Protein AF-A0A6N2K3C2-F1 (afdb_monomer_lite)

Foldseek 3Di:
DVVVCVVVVHDDDLLVVLVVVLVVCVPDPDPDDDDPCPDQAVNNVVNNCVPVVDQDPDDDDADDPLVVVVVVCVVVVNDDPPDDSVRSVVRVVVVNCVSCVPPPPDDND

Organism: Salix viminalis (NCBI:txid40686)

InterPro domains:
  IPR000850 Adenylate kinase/UMP-CMP kinase [PTHR23359] (7-85)
  IPR027417 P-loop containing nucleoside triphosphate hydrolase [G3DSA:3.40.50.300] (1-100)
  IPR027417 P-loop containing nucleoside triphosphate hydrolase [SSF52540] (2-97)
  IPR033690 Adenylate kinase, conserved site [PS00113] (33-44)

Structure (mmCIF, N/CA/C/O backbone):
data_AF-A0A6N2K3C2-F1
#
_entry.id   AF-A0A6N2K3C2-F1
#
loop_
_atom_site.group_PDB
_atom_site.id
_atom_site.type_symbol
_atom_site.label_atom_id
_atom_site.label_alt_id
_atom_site.label_comp_id
_atom_site.label_asym_id
_atom_site.label_entity_id
_atom_site.label_seq_id
_atom_site.pdbx_PDB_ins_code
_atom_site.Cartn_x
_atom_site.Cartn_y
_atom_site.Cartn_z
_atom_site.occupancy
_atom_site.B_iso_or_equiv
_atom_site.auth_seq_id
_atom_site.auth_comp_id
_atom_site.auth_asym_id
_atom_site.auth_atom_id
_atom_site.pdbx_PDB_model_num
ATOM 1 N N . MET A 1 1 ? 9.906 16.638 5.875 1.00 58.09 1 MET A N 1
ATOM 2 C CA . MET A 1 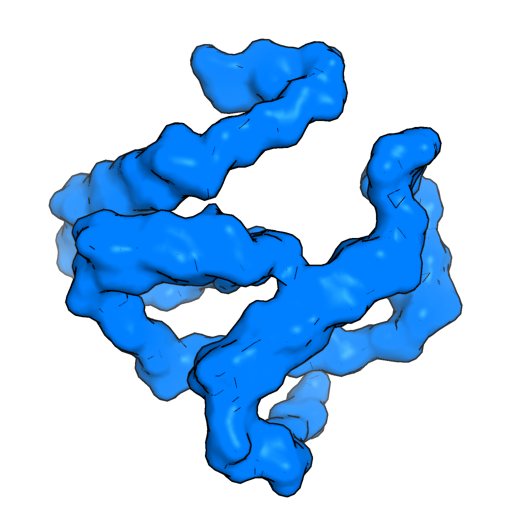1 ? 10.458 15.280 6.068 1.00 58.09 1 MET A CA 1
ATOM 3 C C . MET A 1 1 ? 10.338 14.423 4.800 1.00 58.09 1 MET A C 1
ATOM 5 O O . MET A 1 1 ? 11.360 14.201 4.176 1.00 58.09 1 MET A O 1
ATOM 9 N N . ILE A 1 2 ? 9.139 14.045 4.323 1.00 59.72 2 ILE A N 1
ATOM 10 C CA . ILE A 1 2 ? 8.960 13.205 3.103 1.00 59.72 2 ILE A CA 1
ATOM 11 C C . ILE A 1 2 ? 9.527 13.848 1.829 1.00 59.72 2 ILE A C 1
ATOM 13 O O . ILE A 1 2 ? 10.103 13.164 0.988 1.00 59.72 2 ILE A O 1
ATOM 17 N N . ARG A 1 3 ? 9.380 15.176 1.685 1.00 61.28 3 ARG A N 1
ATOM 18 C CA . ARG A 1 3 ? 9.949 15.911 0.542 1.00 61.28 3 ARG A CA 1
ATOM 19 C C . ARG A 1 3 ? 11.457 15.680 0.420 1.00 61.28 3 ARG A C 1
ATOM 21 O O . ARG A 1 3 ? 11.921 15.513 -0.694 1.00 61.28 3 ARG A O 1
ATOM 28 N N . ASN A 1 4 ? 12.183 15.574 1.533 1.00 61.25 4 ASN A N 1
ATOM 29 C CA . ASN A 1 4 ? 13.634 15.378 1.513 1.00 61.25 4 ASN A CA 1
ATOM 30 C C . ASN A 1 4 ? 13.990 13.966 1.038 1.00 61.25 4 ASN A C 1
ATOM 32 O O . ASN A 1 4 ? 14.833 13.832 0.167 1.00 61.25 4 ASN A O 1
ATOM 36 N N . PHE A 1 5 ? 13.272 12.929 1.488 1.00 60.34 5 PHE A N 1
ATOM 37 C CA . PHE A 1 5 ? 13.452 11.568 0.963 1.00 60.34 5 PHE A CA 1
ATOM 38 C C . PHE A 1 5 ? 13.180 11.489 -0.548 1.00 60.34 5 PHE A C 1
ATOM 40 O O . PHE A 1 5 ? 13.980 10.922 -1.286 1.00 60.34 5 PHE A O 1
ATOM 47 N N . LYS A 1 6 ? 12.098 12.128 -1.023 1.00 60.03 6 LYS A N 1
ATOM 48 C CA . LYS A 1 6 ? 11.779 12.207 -2.461 1.00 60.03 6 LYS A CA 1
ATOM 49 C C . LYS A 1 6 ? 12.842 12.957 -3.268 1.00 60.03 6 LYS A C 1
ATOM 51 O O . LYS A 1 6 ? 13.152 12.532 -4.373 1.00 60.03 6 LYS A O 1
ATOM 56 N N . LEU A 1 7 ? 13.362 14.065 -2.741 1.00 55.56 7 LEU A N 1
ATOM 57 C CA . LEU A 1 7 ? 14.375 14.886 -3.413 1.00 55.56 7 LEU A CA 1
ATOM 58 C C . LEU A 1 7 ? 15.758 14.221 -3.408 1.00 55.56 7 LEU A C 1
ATOM 60 O O . LEU A 1 7 ? 16.504 14.367 -4.367 1.00 55.56 7 LEU A O 1
ATOM 64 N N . GLU A 1 8 ? 16.079 13.462 -2.362 1.00 58.28 8 GLU A N 1
ATOM 65 C CA . GLU A 1 8 ? 17.350 12.742 -2.213 1.00 58.28 8 GLU A CA 1
ATOM 66 C C . GLU A 1 8 ? 17.347 11.363 -2.895 1.00 58.28 8 GLU A C 1
ATOM 68 O O . GLU A 1 8 ? 18.329 10.631 -2.796 1.00 58.28 8 GLU A O 1
ATOM 73 N N . GLY A 1 9 ? 16.245 10.968 -3.548 1.00 55.28 9 GLY A N 1
ATOM 74 C CA . GLY A 1 9 ? 16.100 9.636 -4.147 1.00 55.28 9 GLY A CA 1
ATOM 75 C C . GLY A 1 9 ? 16.140 8.494 -3.124 1.00 55.28 9 GLY A C 1
ATOM 76 O O . GLY A 1 9 ? 16.317 7.334 -3.494 1.00 55.28 9 GLY A O 1
ATOM 77 N N . LYS A 1 10 ? 15.986 8.807 -1.833 1.00 62.56 10 LYS A N 1
ATOM 78 C CA . LYS A 1 10 ? 16.009 7.827 -0.750 1.00 62.56 10 LYS A CA 1
ATOM 79 C C . LYS A 1 10 ? 14.639 7.182 -0.611 1.00 62.56 10 LYS A C 1
ATOM 81 O O . LYS A 1 10 ? 13.607 7.855 -0.613 1.00 62.56 10 LYS A O 1
ATOM 86 N N . ILE A 1 11 ? 14.644 5.863 -0.450 1.00 65.56 11 ILE A N 1
ATOM 87 C CA . ILE A 1 11 ? 13.435 5.092 -0.171 1.00 65.56 11 ILE A CA 1
ATOM 88 C C . ILE A 1 11 ? 12.872 5.563 1.173 1.00 65.56 11 ILE A C 1
ATOM 90 O O . ILE A 1 11 ? 13.588 5.630 2.173 1.00 65.56 11 ILE A O 1
ATOM 94 N N . VAL A 1 12 ? 11.594 5.943 1.177 1.00 73.81 12 VAL A N 1
ATOM 95 C CA . VAL A 1 12 ? 10.881 6.316 2.402 1.00 73.81 12 VAL A CA 1
ATOM 96 C C . VAL A 1 12 ? 10.617 5.032 3.194 1.00 73.81 12 VAL A C 1
ATOM 98 O O . VAL A 1 12 ? 10.042 4.110 2.614 1.00 73.81 12 VAL A O 1
ATOM 101 N N . PRO A 1 13 ? 10.987 4.960 4.486 1.00 81.88 13 PRO A N 1
ATOM 102 C CA . PRO A 1 13 ? 10.693 3.793 5.313 1.00 81.88 13 PRO A CA 1
ATOM 103 C C . PRO A 1 13 ? 9.195 3.465 5.355 1.00 81.88 13 PRO A C 1
ATOM 105 O O . PRO A 1 13 ? 8.340 4.365 5.333 1.00 81.88 13 PRO A O 1
ATOM 108 N N . SER A 1 14 ? 8.878 2.175 5.443 1.00 83.19 14 SER A N 1
ATOM 109 C CA . SER A 1 14 ? 7.503 1.668 5.458 1.00 83.19 14 SER A CA 1
ATOM 110 C C . SER A 1 14 ? 6.697 2.239 6.625 1.00 83.19 14 SER A C 1
ATOM 112 O O . SER A 1 14 ? 5.561 2.672 6.442 1.00 83.19 14 SER A O 1
ATOM 114 N N . GLU A 1 15 ? 7.307 2.327 7.806 1.00 84.50 15 GLU A N 1
ATOM 115 C CA . GLU A 1 15 ? 6.694 2.815 9.046 1.00 84.50 15 GLU A CA 1
ATOM 116 C C . GLU A 1 15 ? 6.261 4.272 8.924 1.00 84.50 15 GLU A C 1
ATOM 118 O O . GLU A 1 15 ? 5.186 4.647 9.390 1.00 84.50 15 GLU A O 1
ATOM 123 N N . VAL A 1 16 ? 7.075 5.093 8.254 1.00 86.00 16 VAL A N 1
ATOM 124 C CA . VAL A 1 16 ? 6.753 6.503 8.017 1.00 86.00 16 VAL A CA 1
ATOM 125 C C . VAL A 1 16 ? 5.527 6.598 7.113 1.00 86.00 16 VAL A C 1
ATOM 127 O O . VAL A 1 16 ? 4.581 7.312 7.435 1.00 86.00 16 VAL A O 1
ATOM 130 N N . THR A 1 17 ? 5.521 5.850 6.005 1.00 85.19 17 THR A N 1
ATOM 131 C CA . THR A 1 17 ? 4.420 5.862 5.030 1.00 85.19 17 THR A CA 1
ATOM 132 C C . THR A 1 17 ? 3.106 5.390 5.656 1.00 85.19 17 THR A C 1
ATOM 134 O O . THR A 1 17 ? 2.086 6.068 5.526 1.00 85.19 17 THR A O 1
ATOM 137 N N . VAL A 1 18 ? 3.135 4.270 6.386 1.00 87.50 18 VAL A N 1
ATOM 138 C CA . VAL A 1 18 ? 1.959 3.708 7.068 1.00 87.50 18 VAL A CA 1
ATOM 139 C C . VAL A 1 18 ? 1.470 4.624 8.190 1.00 87.50 18 VAL A C 1
ATOM 141 O O . VAL A 1 18 ? 0.265 4.818 8.326 1.00 87.50 18 VAL A O 1
ATOM 144 N N . GLY A 1 19 ? 2.375 5.240 8.956 1.00 88.56 19 GLY A N 1
ATOM 145 C CA . GLY A 1 19 ? 2.003 6.170 10.023 1.00 88.56 19 GLY A CA 1
ATOM 146 C C . GLY A 1 19 ? 1.251 7.396 9.503 1.00 88.56 19 GLY A C 1
ATOM 147 O O . GLY A 1 19 ? 0.229 7.785 10.063 1.00 88.56 19 GLY A O 1
ATOM 148 N N . ILE A 1 20 ? 1.702 7.970 8.382 1.00 88.50 20 ILE A N 1
ATOM 149 C CA . ILE A 1 20 ? 1.019 9.108 7.745 1.00 88.50 20 ILE A CA 1
ATOM 150 C C . ILE A 1 20 ? -0.371 8.706 7.256 1.00 88.50 20 ILE A C 1
ATOM 152 O O . ILE A 1 20 ? -1.333 9.449 7.447 1.00 88.50 20 ILE A O 1
ATOM 156 N N . LEU A 1 21 ? -0.475 7.534 6.628 1.00 88.69 21 LEU A N 1
ATOM 157 C CA . LEU A 1 21 ? -1.743 7.007 6.144 1.00 88.69 21 LEU A CA 1
ATOM 158 C C . LEU A 1 21 ? -2.731 6.802 7.302 1.00 88.69 21 LEU A C 1
ATOM 160 O O . LEU A 1 21 ? -3.860 7.280 7.235 1.00 88.69 21 LEU A O 1
ATOM 164 N N . GLN A 1 22 ? -2.287 6.161 8.387 1.00 89.25 22 GLN A N 1
ATOM 165 C CA . GLN A 1 22 ? -3.098 5.941 9.583 1.00 89.25 22 GLN A CA 1
ATOM 166 C C . GLN A 1 22 ? -3.586 7.262 10.181 1.00 89.25 22 GLN A C 1
ATOM 168 O O . GLN A 1 22 ? -4.769 7.401 10.485 1.00 89.25 22 GLN A O 1
ATOM 173 N N . GLN A 1 23 ? -2.694 8.246 10.313 1.00 90.31 23 GLN A N 1
ATOM 174 C CA . GLN A 1 23 ? -3.048 9.560 10.835 1.00 90.31 23 GLN A CA 1
ATOM 175 C C . GLN A 1 23 ? -4.087 10.256 9.944 1.00 90.31 23 GLN A C 1
ATOM 177 O O . GLN A 1 23 ? -5.057 10.809 10.458 1.00 90.31 23 GLN A O 1
ATOM 182 N N . ALA A 1 24 ? -3.927 10.203 8.618 1.00 89.75 24 ALA A N 1
ATOM 183 C CA . ALA A 1 24 ? -4.884 10.786 7.679 1.00 89.75 24 ALA A CA 1
ATOM 184 C C . ALA A 1 24 ? -6.267 10.116 7.769 1.00 89.75 24 ALA A C 1
ATOM 186 O O . ALA A 1 24 ? -7.285 10.805 7.727 1.00 89.75 24 ALA A O 1
ATOM 187 N N . MET A 1 25 ? -6.307 8.791 7.941 1.00 88.94 25 MET A N 1
ATOM 188 C CA . MET A 1 25 ? -7.556 8.054 8.148 1.00 88.94 25 MET A CA 1
ATOM 189 C C . MET A 1 25 ? -8.227 8.436 9.474 1.00 88.94 25 MET A C 1
ATOM 191 O O . MET A 1 25 ? -9.426 8.680 9.494 1.00 88.94 25 MET A O 1
ATOM 195 N N . GLN A 1 26 ? -7.461 8.543 10.565 1.00 89.62 26 GLN A N 1
ATOM 196 C CA . GLN A 1 26 ? -7.978 8.906 11.894 1.00 89.62 26 GLN A CA 1
ATOM 197 C C . GLN A 1 26 ? -8.490 10.348 11.979 1.00 89.62 26 GLN A C 1
ATOM 199 O O . GLN A 1 26 ? -9.403 10.629 12.749 1.00 89.62 26 GLN A O 1
ATOM 204 N N . GLN A 1 27 ? -7.892 11.267 11.219 1.00 92.94 27 GLN A N 1
ATOM 205 C CA . GLN A 1 27 ? -8.312 12.670 11.169 1.00 92.94 27 GLN A CA 1
ATOM 206 C C . GLN A 1 27 ? -9.537 12.901 10.277 1.00 92.94 27 GLN A C 1
ATOM 208 O O . GLN A 1 27 ? -10.118 13.984 10.309 1.00 92.94 27 GLN A O 1
ATOM 213 N N . SER A 1 28 ? -9.915 11.923 9.454 1.00 91.00 28 SER A N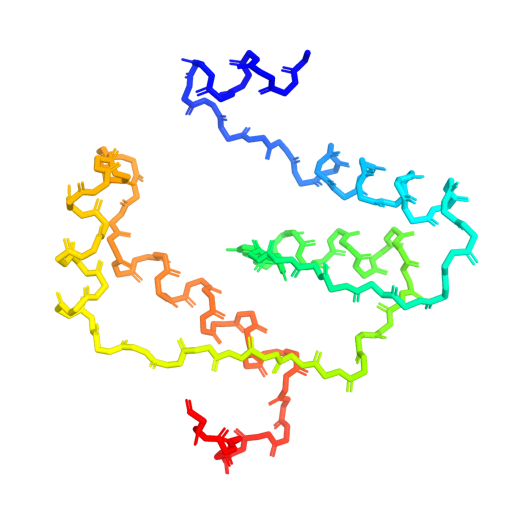 1
ATOM 214 C CA . SER A 1 28 ? -11.070 12.037 8.573 1.00 91.00 28 SER A CA 1
ATOM 215 C C . SER A 1 28 ? -12.339 11.549 9.266 1.00 91.00 28 SER A C 1
ATOM 217 O O . SER A 1 28 ? -12.343 10.526 9.940 1.00 91.00 28 SER A O 1
ATOM 219 N N . GLU A 1 29 ? -13.453 12.239 9.030 1.00 92.50 29 GLU A N 1
ATOM 220 C CA . GLU A 1 29 ? -14.784 11.772 9.445 1.00 92.50 29 GLU A CA 1
ATOM 221 C C . GLU A 1 29 ? -15.340 10.681 8.508 1.00 92.50 29 GLU A C 1
ATOM 223 O O . GLU A 1 29 ? -16.363 10.051 8.792 1.00 92.50 29 GLU A O 1
ATOM 228 N N . ASN A 1 30 ? -14.668 10.439 7.376 1.00 90.56 30 ASN A N 1
ATOM 229 C CA . ASN A 1 30 ? -15.064 9.419 6.416 1.00 90.56 30 ASN A CA 1
ATOM 230 C C . ASN A 1 30 ? -14.754 8.017 6.938 1.00 90.56 30 ASN A C 1
ATOM 232 O O . ASN A 1 30 ? -13.718 7.759 7.541 1.00 90.56 30 ASN A O 1
ATOM 236 N N . LYS A 1 31 ? -15.638 7.072 6.615 1.00 84.81 31 LYS A N 1
ATOM 237 C CA . LYS A 1 31 ? -15.461 5.651 6.953 1.00 84.81 31 LYS A CA 1
ATOM 238 C C . LYS A 1 31 ? -14.867 4.823 5.814 1.00 84.81 31 LYS A C 1
ATOM 240 O O . LYS A 1 31 ? -14.559 3.656 6.016 1.00 84.81 31 LYS A O 1
ATOM 245 N N . LYS A 1 32 ? -14.759 5.401 4.614 1.00 88.69 32 LYS A N 1
ATOM 246 C CA . LYS A 1 32 ? -14.323 4.720 3.390 1.00 88.69 32 LYS A CA 1
ATOM 247 C C . LYS A 1 32 ? -13.178 5.486 2.752 1.00 88.69 32 LYS A C 1
ATOM 249 O O . LYS A 1 32 ? -13.260 6.705 2.609 1.00 88.69 32 LYS A O 1
ATOM 254 N N . PHE A 1 33 ? -12.144 4.758 2.346 1.00 89.31 33 PHE A N 1
ATOM 255 C CA . PHE A 1 33 ? -10.930 5.318 1.767 1.00 89.31 33 PHE A CA 1
ATOM 256 C C . PHE A 1 33 ? -10.532 4.522 0.531 1.00 89.31 33 PHE A C 1
ATOM 258 O O . PHE A 1 33 ? -10.617 3.296 0.522 1.00 89.31 33 PHE A O 1
ATOM 265 N N . ILE A 1 34 ? -10.063 5.232 -0.492 1.00 90.19 34 ILE A N 1
ATOM 266 C CA . ILE A 1 34 ? -9.343 4.639 -1.616 1.00 90.19 34 ILE A CA 1
ATOM 267 C C . ILE A 1 34 ? -7.884 5.011 -1.418 1.00 90.19 34 ILE A C 1
ATOM 269 O O . ILE A 1 34 ? -7.545 6.195 -1.372 1.00 90.19 34 ILE A O 1
ATOM 273 N N . ILE A 1 35 ? -7.033 4.003 -1.271 1.00 88.56 35 ILE A N 1
ATOM 274 C CA . ILE A 1 35 ? -5.600 4.210 -1.106 1.00 88.56 35 ILE A CA 1
ATOM 275 C C . ILE A 1 35 ? -4.937 3.895 -2.445 1.00 88.56 35 ILE A C 1
ATOM 277 O O . ILE A 1 35 ? -4.777 2.736 -2.815 1.00 88.56 35 ILE A O 1
ATOM 281 N N . ASP A 1 36 ? -4.591 4.942 -3.189 1.00 87.31 36 ASP A N 1
ATOM 282 C CA . ASP A 1 36 ? -3.981 4.803 -4.511 1.00 87.31 36 ASP A CA 1
ATOM 283 C C . ASP A 1 36 ? -2.489 4.445 -4.412 1.00 87.31 36 ASP A C 1
ATOM 285 O O . ASP A 1 36 ? -1.716 5.068 -3.676 1.00 87.31 36 ASP A O 1
ATOM 289 N N . GLY A 1 37 ? -2.076 3.435 -5.180 1.00 81.25 37 GLY A N 1
ATOM 290 C CA . GLY A 1 37 ? -0.683 3.016 -5.300 1.00 81.25 37 GLY A CA 1
ATOM 291 C C . GLY A 1 37 ? -0.064 2.492 -4.002 1.00 81.25 37 GLY A C 1
ATOM 292 O O . GLY A 1 37 ? 1.143 2.677 -3.805 1.00 81.25 37 GLY A O 1
ATOM 293 N N . PHE A 1 38 ? -0.870 1.880 -3.129 1.00 85.44 38 PHE A N 1
ATOM 294 C CA . PHE A 1 38 ? -0.455 1.239 -1.880 1.00 85.44 38 PHE A CA 1
ATOM 295 C C . PHE A 1 38 ? -1.188 -0.103 -1.697 1.00 85.44 38 PHE A C 1
ATOM 297 O O . PHE A 1 38 ? -2.375 -0.171 -2.013 1.00 85.44 38 PHE A O 1
ATOM 304 N N . PRO A 1 39 ? -0.537 -1.142 -1.141 1.00 86.31 39 PRO A N 1
ATOM 305 C CA . PRO A 1 39 ? 0.881 -1.229 -0.767 1.00 86.31 39 PRO A CA 1
ATOM 306 C C . PRO A 1 39 ? 1.793 -1.382 -1.994 1.00 86.31 39 PRO A C 1
ATOM 308 O O . PRO A 1 39 ? 1.375 -1.918 -3.015 1.00 86.31 39 PRO A O 1
ATOM 311 N N . ARG A 1 40 ? 3.052 -0.919 -1.914 1.00 80.69 40 ARG A N 1
ATOM 312 C CA . ARG A 1 40 ? 4.009 -0.990 -3.046 1.00 80.69 40 ARG A CA 1
ATOM 313 C C . ARG A 1 40 ? 4.953 -2.188 -3.019 1.00 80.69 40 ARG A C 1
ATOM 315 O O . ARG A 1 40 ? 5.643 -2.424 -4.005 1.00 80.69 40 ARG A O 1
ATOM 322 N N . ASN A 1 41 ? 5.039 -2.873 -1.888 1.00 81.50 41 ASN A N 1
ATOM 323 C CA . ASN A 1 41 ? 5.852 -4.063 -1.671 1.00 81.50 41 ASN A CA 1
ATOM 324 C C . ASN A 1 41 ? 5.330 -4.817 -0.436 1.00 81.50 41 ASN A C 1
ATOM 326 O O . ASN A 1 41 ? 4.431 -4.346 0.269 1.00 81.50 41 ASN A O 1
ATOM 330 N N . GLU A 1 42 ? 5.909 -5.984 -0.164 1.00 83.50 42 GLU A N 1
ATOM 331 C CA . GLU A 1 42 ? 5.491 -6.831 0.957 1.00 83.50 42 GLU A CA 1
ATOM 332 C C . GLU A 1 42 ? 5.765 -6.205 2.327 1.00 83.50 42 GLU A C 1
ATOM 334 O O . GLU A 1 42 ? 4.993 -6.404 3.260 1.00 83.50 42 GLU A O 1
ATOM 339 N N . GLU A 1 43 ? 6.839 -5.426 2.454 1.00 85.69 43 GLU A N 1
ATOM 340 C CA . GLU A 1 43 ? 7.194 -4.753 3.705 1.00 85.69 43 GLU A CA 1
ATOM 341 C C . GLU A 1 43 ? 6.133 -3.709 4.089 1.00 85.69 43 GLU A C 1
ATOM 343 O O . GLU A 1 43 ? 5.659 -3.680 5.223 1.00 85.69 43 GLU A O 1
ATOM 348 N N . ASN A 1 44 ? 5.686 -2.903 3.120 1.00 84.50 44 ASN A N 1
ATOM 349 C CA . ASN A 1 44 ? 4.591 -1.954 3.299 1.00 84.50 44 ASN A CA 1
ATOM 350 C C . ASN A 1 44 ? 3.300 -2.665 3.710 1.00 84.50 44 ASN A C 1
ATOM 352 O O . ASN A 1 44 ? 2.607 -2.175 4.601 1.00 84.50 44 ASN A O 1
ATOM 356 N N . LEU A 1 45 ? 2.988 -3.798 3.072 1.00 86.25 45 LEU A N 1
ATOM 357 C CA . LEU A 1 45 ? 1.812 -4.596 3.408 1.00 86.25 45 LEU A CA 1
ATOM 358 C C . LEU A 1 45 ? 1.893 -5.105 4.854 1.00 86.25 45 LEU A C 1
ATOM 360 O O . LEU A 1 45 ? 0.989 -4.844 5.643 1.00 86.25 45 LEU A O 1
ATOM 364 N N . ALA A 1 46 ? 3.006 -5.737 5.232 1.00 87.44 46 ALA A N 1
ATOM 365 C CA . ALA A 1 46 ? 3.195 -6.281 6.573 1.00 87.44 46 ALA A CA 1
ATOM 366 C C . ALA A 1 46 ? 3.128 -5.194 7.660 1.00 87.44 46 ALA A C 1
ATOM 368 O O . ALA A 1 46 ? 2.553 -5.408 8.730 1.00 87.44 46 ALA A O 1
ATOM 369 N N . THR A 1 47 ? 3.699 -4.014 7.407 1.00 88.94 47 THR A N 1
ATOM 370 C CA . THR A 1 47 ? 3.625 -2.884 8.343 1.00 88.94 47 THR A CA 1
ATOM 371 C C . THR A 1 47 ? 2.213 -2.302 8.409 1.00 88.94 47 THR A C 1
ATOM 373 O O . THR A 1 47 ? 1.745 -1.960 9.495 1.00 88.94 47 THR A O 1
ATOM 376 N N . PHE A 1 48 ? 1.495 -2.232 7.286 1.00 88.31 48 PHE A N 1
ATOM 377 C CA . PHE A 1 48 ? 0.103 -1.781 7.255 1.00 88.31 48 PHE A CA 1
ATOM 378 C C . PHE A 1 48 ? -0.820 -2.707 8.051 1.00 88.31 48 PHE A C 1
ATOM 380 O O . PHE A 1 48 ? -1.559 -2.229 8.911 1.00 88.31 48 PHE A O 1
ATOM 387 N N . GLU A 1 49 ? -0.724 -4.020 7.844 1.00 86.50 49 GLU A N 1
ATOM 388 C CA . GLU A 1 49 ? -1.512 -5.017 8.578 1.00 86.50 49 GLU A CA 1
ATOM 389 C C . GLU A 1 49 ? -1.255 -4.940 10.089 1.00 86.50 49 GLU A C 1
ATOM 391 O O . GLU A 1 49 ? -2.194 -4.938 10.886 1.00 86.50 49 GLU A O 1
ATOM 396 N N . LYS A 1 50 ? 0.013 -4.800 10.499 1.00 88.38 50 LYS A N 1
ATOM 397 C CA . LYS A 1 50 ? 0.391 -4.688 11.917 1.00 88.38 50 LYS A CA 1
ATOM 398 C C . LYS A 1 50 ? -0.116 -3.405 12.577 1.00 88.38 50 LYS A C 1
ATOM 400 O O . LYS A 1 50 ? -0.541 -3.448 13.735 1.00 88.38 50 LYS A O 1
ATOM 405 N N . THR A 1 51 ? -0.037 -2.276 11.874 1.00 85.50 51 THR A N 1
ATOM 406 C CA . THR A 1 51 ? -0.292 -0.946 12.447 1.00 85.50 51 THR A CA 1
ATOM 407 C C . THR A 1 51 ? -1.749 -0.518 12.313 1.00 85.50 51 THR A C 1
ATOM 409 O O . THR A 1 51 ? -2.342 -0.059 13.289 1.00 85.50 51 THR A O 1
ATOM 412 N N . VAL A 1 52 ? -2.332 -0.657 11.120 1.00 84.81 52 VAL A N 1
ATOM 413 C CA . VAL A 1 52 ? -3.697 -0.196 10.827 1.00 84.81 52 VAL A CA 1
ATOM 414 C C . VAL A 1 52 ? -4.727 -1.251 11.225 1.00 84.81 52 VAL A C 1
ATOM 416 O O . VAL A 1 52 ? -5.794 -0.877 11.703 1.00 84.81 52 VAL A O 1
ATOM 419 N N . LYS A 1 53 ? -4.387 -2.547 11.122 1.00 84.25 53 LYS A N 1
ATOM 420 C CA . LYS A 1 53 ? -5.249 -3.682 11.513 1.00 84.25 53 LYS A CA 1
ATOM 421 C C . LYS A 1 53 ? -6.635 -3.651 10.857 1.00 84.25 53 LYS A C 1
ATOM 423 O O . LYS A 1 53 ? -7.640 -3.968 11.490 1.00 84.25 53 LYS A O 1
ATOM 428 N N . VAL A 1 54 ? -6.680 -3.239 9.593 1.00 79.88 54 VAL A N 1
ATOM 429 C CA . VAL A 1 54 ? -7.892 -3.205 8.771 1.00 79.88 54 VAL A CA 1
ATOM 430 C C . VAL A 1 54 ? -7.638 -4.026 7.518 1.00 79.88 54 VAL A C 1
ATOM 432 O O . VAL A 1 54 ? -6.604 -3.860 6.871 1.00 79.88 54 VAL A O 1
ATOM 435 N N . GLU A 1 55 ? -8.596 -4.878 7.171 1.00 79.88 55 GLU A N 1
ATOM 436 C CA . GLU A 1 55 ? -8.612 -5.582 5.893 1.00 79.88 55 GLU A CA 1
ATOM 437 C C . GLU A 1 55 ? -9.354 -4.734 4.846 1.00 79.88 55 GLU A C 1
ATOM 439 O O . GLU A 1 55 ? -10.415 -4.177 5.150 1.00 79.88 55 GLU A O 1
ATOM 444 N N . PRO A 1 56 ? -8.811 -4.585 3.626 1.00 83.19 56 PRO A N 1
ATOM 445 C CA . PRO A 1 56 ? -9.510 -3.891 2.552 1.00 83.19 56 PRO A CA 1
ATOM 446 C C . PRO A 1 56 ? -10.735 -4.695 2.091 1.00 83.19 56 PRO A C 1
ATOM 448 O O . PRO A 1 56 ? -10.675 -5.916 1.988 1.00 83.19 56 PRO A O 1
ATOM 451 N N . GLU A 1 57 ? -11.832 -4.009 1.745 1.00 85.81 57 GLU A N 1
ATOM 452 C CA . GLU A 1 57 ? -13.028 -4.666 1.182 1.00 85.81 57 GLU A CA 1
ATOM 453 C C . GLU A 1 57 ? -12.729 -5.342 -0.169 1.00 85.81 57 GLU A C 1
ATOM 455 O O . GLU A 1 57 ? -13.273 -6.400 -0.475 1.00 85.81 57 GLU A O 1
ATOM 460 N N . PHE A 1 58 ? -11.873 -4.725 -0.986 1.00 83.19 58 PHE A N 1
ATOM 461 C CA . PHE A 1 58 ? -11.382 -5.270 -2.249 1.00 83.19 58 PHE A CA 1
ATOM 462 C C . PHE A 1 58 ? -10.097 -4.551 -2.678 1.00 83.19 58 PHE A C 1
ATOM 464 O O . PHE A 1 58 ? -9.791 -3.453 -2.205 1.00 83.19 58 PHE A O 1
ATOM 471 N N . VAL A 1 59 ? -9.364 -5.151 -3.619 1.00 84.69 59 VAL A N 1
ATOM 472 C CA . VAL A 1 59 ? -8.205 -4.533 -4.274 1.00 84.69 59 VAL A CA 1
ATOM 473 C C . VAL 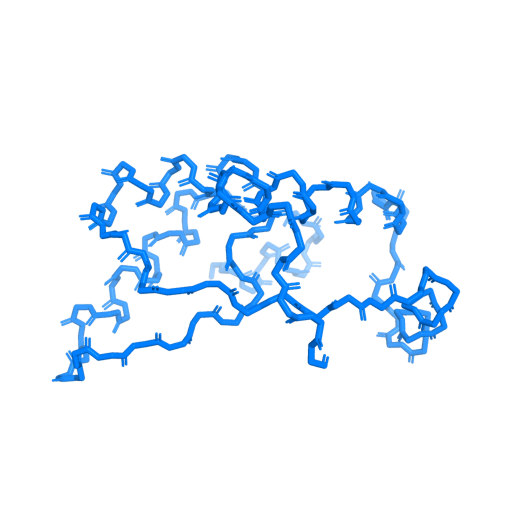A 1 59 ? -8.495 -4.390 -5.761 1.00 84.69 59 VAL A C 1
ATOM 475 O O . VAL A 1 59 ? -8.739 -5.379 -6.448 1.00 84.69 59 VAL A O 1
ATOM 478 N N . LEU A 1 60 ? -8.444 -3.158 -6.265 1.00 85.62 60 LEU A N 1
ATOM 479 C CA . LEU A 1 60 ? -8.536 -2.889 -7.695 1.00 85.62 60 LEU A CA 1
ATOM 480 C C . LEU A 1 60 ? -7.134 -2.925 -8.308 1.00 85.62 60 LEU A C 1
ATOM 482 O O . LEU A 1 60 ? -6.310 -2.053 -8.034 1.00 85.62 60 LEU A O 1
ATOM 486 N N . PHE A 1 61 ? -6.870 -3.933 -9.138 1.00 83.38 61 PHE A N 1
ATOM 487 C CA . PHE A 1 61 ? -5.615 -4.068 -9.871 1.00 83.38 61 PHE A CA 1
ATOM 488 C C . PHE A 1 61 ? -5.845 -3.802 -11.355 1.00 83.38 61 PHE A C 1
ATOM 490 O O . PHE A 1 61 ? -6.605 -4.509 -12.012 1.00 83.38 61 PHE A O 1
ATOM 497 N N . PHE A 1 62 ? -5.170 -2.782 -11.878 1.00 81.81 62 PHE A N 1
ATOM 498 C CA . PHE A 1 62 ? -5.159 -2.503 -13.307 1.00 81.81 62 PHE A CA 1
ATOM 499 C C . PHE A 1 62 ? -4.087 -3.358 -13.971 1.00 81.81 62 PHE A C 1
ATOM 501 O O . PHE A 1 62 ? -2.898 -3.041 -13.880 1.00 81.81 62 PHE A O 1
ATOM 508 N N . ASP A 1 63 ? -4.508 -4.430 -14.639 1.00 79.69 63 ASP A N 1
ATOM 509 C CA . ASP A 1 63 ? -3.587 -5.210 -15.455 1.00 79.69 63 ASP A CA 1
ATOM 510 C C . ASP A 1 63 ? -3.259 -4.433 -16.732 1.00 79.69 63 ASP A C 1
ATOM 512 O O . ASP A 1 63 ? -4.132 -3.942 -17.448 1.00 79.69 63 ASP A O 1
ATOM 516 N N . CYS A 1 64 ? -1.970 -4.266 -16.989 1.00 80.62 64 CYS A N 1
ATOM 517 C CA . CYS A 1 64 ? -1.470 -3.496 -18.113 1.00 80.62 64 CYS A CA 1
ATOM 518 C C . CYS A 1 64 ? -0.315 -4.268 -18.744 1.00 80.62 64 CYS A C 1
ATOM 520 O O . CYS A 1 64 ? 0.587 -4.697 -18.017 1.00 80.62 64 CYS A O 1
ATOM 522 N N . PRO A 1 65 ? -0.275 -4.389 -20.084 1.00 82.81 65 PRO A N 1
ATOM 523 C CA . PRO A 1 65 ? 0.886 -4.932 -20.768 1.00 82.81 65 PRO A CA 1
ATOM 524 C C . PRO A 1 65 ? 2.160 -4.183 -20.369 1.00 82.81 65 PRO A C 1
ATOM 526 O O . PRO A 1 65 ? 2.162 -2.953 -20.248 1.00 82.81 65 PRO A O 1
ATOM 529 N N . GLU A 1 66 ? 3.251 -4.925 -20.196 1.00 80.38 66 GLU A N 1
ATOM 530 C CA . GLU A 1 66 ? 4.532 -4.387 -19.736 1.00 80.38 66 GLU A CA 1
ATOM 531 C C . GLU A 1 66 ? 5.062 -3.284 -20.656 1.00 80.38 66 GLU A C 1
ATOM 533 O O . GLU A 1 66 ? 5.468 -2.227 -20.179 1.00 80.38 66 GLU A O 1
ATOM 538 N N . GLU A 1 67 ? 4.955 -3.478 -21.971 1.00 83.56 67 GLU A N 1
ATOM 539 C CA . GLU A 1 67 ? 5.355 -2.496 -22.985 1.00 83.56 67 GLU A CA 1
ATOM 540 C C . GLU A 1 67 ? 4.585 -1.172 -22.866 1.00 83.56 67 GLU A C 1
ATOM 542 O O . GLU A 1 67 ? 5.154 -0.085 -22.996 1.00 83.56 67 GLU A O 1
ATOM 547 N N . GLU A 1 68 ? 3.289 -1.239 -22.554 1.00 85.62 68 GLU A N 1
ATOM 548 C CA . GLU A 1 68 ? 2.459 -0.052 -22.348 1.00 85.62 68 GLU A CA 1
ATOM 549 C C . GLU A 1 68 ? 2.855 0.668 -21.051 1.00 85.62 68 GLU A C 1
ATOM 551 O O . GLU A 1 68 ? 2.969 1.899 -21.040 1.00 85.62 68 GLU A O 1
ATOM 556 N N . LEU A 1 69 ? 3.129 -0.075 -19.970 1.00 79.31 69 LEU A N 1
ATOM 557 C CA . LEU A 1 69 ? 3.602 0.522 -18.723 1.00 79.31 69 LEU A CA 1
ATOM 558 C C . LEU A 1 69 ? 4.991 1.146 -18.900 1.00 79.31 69 LEU A C 1
ATOM 560 O O . LEU A 1 69 ? 5.183 2.289 -18.492 1.00 79.31 69 LEU A O 1
ATOM 564 N N . LYS A 1 70 ? 5.928 0.454 -19.563 1.00 80.50 70 LYS A N 1
ATOM 565 C CA . LYS A 1 70 ? 7.258 0.970 -19.926 1.00 80.50 70 LYS A CA 1
ATOM 566 C C . LYS A 1 70 ? 7.133 2.283 -20.688 1.00 80.50 70 LYS A C 1
ATOM 568 O O . LYS A 1 70 ? 7.712 3.286 -20.267 1.00 80.50 70 LYS A O 1
ATOM 573 N N . ARG A 1 71 ? 6.302 2.324 -21.738 1.00 84.62 71 ARG A N 1
ATOM 574 C CA . ARG A 1 71 ? 6.040 3.550 -22.509 1.00 84.62 71 ARG A CA 1
ATOM 575 C C . ARG A 1 71 ? 5.519 4.679 -21.616 1.00 84.62 71 ARG A C 1
ATOM 577 O O . ARG A 1 71 ? 6.014 5.804 -21.697 1.00 84.62 71 ARG A O 1
ATOM 584 N N . ARG A 1 72 ? 4.551 4.394 -20.736 1.00 83.44 72 ARG A N 1
ATOM 585 C CA . ARG A 1 72 ? 3.971 5.386 -19.811 1.00 83.44 72 ARG A CA 1
ATOM 586 C C . ARG A 1 72 ? 4.978 5.875 -18.770 1.00 83.44 72 ARG A C 1
ATOM 588 O O . ARG A 1 72 ? 5.038 7.077 -18.518 1.00 83.44 72 ARG A O 1
ATOM 595 N N . LEU A 1 73 ? 5.776 4.992 -18.179 1.00 77.44 73 LEU A N 1
ATOM 596 C CA . LEU A 1 73 ? 6.774 5.348 -17.167 1.00 77.44 73 LEU A CA 1
ATOM 597 C C . LEU A 1 73 ? 7.923 6.168 -17.765 1.00 77.44 73 LEU A C 1
ATOM 599 O O . LEU A 1 73 ? 8.305 7.182 -17.174 1.00 77.44 73 LEU A O 1
ATOM 603 N N . LEU A 1 74 ? 8.402 5.796 -18.959 1.00 77.88 74 LEU A N 1
ATOM 604 C CA . LEU A 1 74 ? 9.386 6.568 -19.725 1.00 77.88 74 LEU A CA 1
ATOM 605 C C . LEU A 1 74 ? 8.860 7.967 -20.050 1.00 77.88 74 LEU A C 1
ATOM 607 O O . LEU A 1 74 ? 9.533 8.953 -19.766 1.00 77.88 74 LEU A O 1
ATOM 611 N N . SER A 1 75 ? 7.620 8.073 -20.546 1.00 79.69 75 SER A N 1
ATOM 612 C CA . SER A 1 75 ? 7.010 9.374 -20.872 1.00 79.69 75 SER A CA 1
ATOM 613 C C . SER A 1 75 ? 6.884 10.319 -19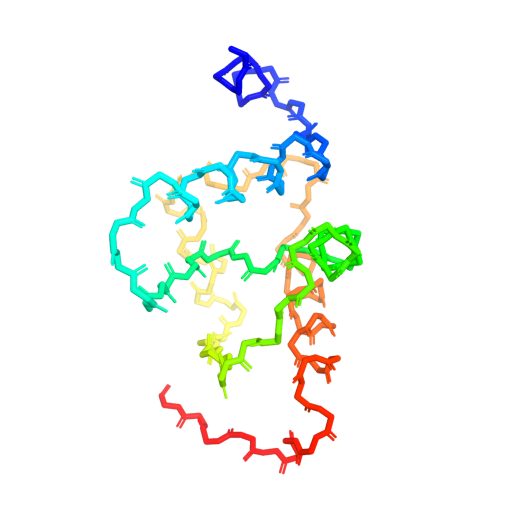.670 1.00 79.69 75 SER A C 1
ATOM 615 O O . SER A 1 75 ? 6.781 11.531 -19.838 1.00 79.69 75 SER A O 1
ATOM 617 N N . ARG A 1 76 ? 6.899 9.773 -18.446 1.00 75.00 76 ARG A N 1
ATOM 618 C CA . ARG A 1 76 ? 6.763 10.525 -17.194 1.00 75.00 76 ARG A CA 1
ATOM 619 C C . ARG A 1 76 ? 8.092 10.739 -16.458 1.00 75.00 76 ARG A C 1
ATOM 621 O O . ARG A 1 76 ? 8.053 11.252 -15.343 1.00 75.00 76 ARG A O 1
ATOM 628 N N . ASN A 1 77 ? 9.239 10.344 -17.025 1.00 69.31 77 ASN A N 1
ATOM 629 C CA . ASN A 1 77 ? 10.550 10.356 -16.352 1.00 69.31 77 ASN A CA 1
ATOM 630 C C . ASN A 1 77 ? 10.546 9.624 -14.992 1.00 69.31 77 ASN A C 1
ATOM 632 O O . ASN A 1 77 ? 11.234 10.024 -14.056 1.00 69.31 77 ASN A O 1
ATOM 636 N N . GLN A 1 78 ? 9.737 8.567 -14.860 1.00 62.84 78 GLN A N 1
ATOM 637 C CA . GLN A 1 78 ? 9.584 7.810 -13.608 1.00 62.84 78 GLN A CA 1
ATOM 638 C C . GLN A 1 78 ? 10.479 6.569 -13.529 1.00 62.84 78 GLN A C 1
ATOM 640 O O . GLN A 1 78 ? 10.385 5.813 -12.567 1.00 62.84 78 GLN A O 1
ATOM 645 N N . ILE A 1 79 ? 11.343 6.361 -14.524 1.00 58.03 79 ILE A N 1
ATOM 646 C CA . ILE A 1 79 ? 12.335 5.287 -14.527 1.00 58.03 79 ILE A CA 1
ATOM 647 C C . ILE A 1 79 ? 13.679 5.877 -14.107 1.00 58.03 79 ILE A C 1
ATOM 649 O O . ILE A 1 79 ? 14.168 6.832 -14.706 1.00 58.03 79 ILE A O 1
ATOM 653 N N . ASN A 1 80 ? 14.262 5.309 -13.061 1.00 57.19 80 ASN A N 1
ATOM 654 C CA . ASN A 1 80 ? 15.561 5.667 -12.509 1.00 57.19 80 ASN A CA 1
ATOM 655 C C . ASN A 1 80 ? 16.427 4.408 -12.353 1.00 57.19 80 ASN A C 1
ATOM 657 O O . ASN A 1 80 ? 15.919 3.293 -12.299 1.00 57.19 80 ASN A O 1
ATOM 661 N N . ALA A 1 81 ? 17.750 4.583 -12.281 1.00 53.19 81 ALA A N 1
ATOM 662 C CA . ALA A 1 81 ? 18.733 3.491 -12.302 1.00 53.19 81 ALA A CA 1
ATOM 663 C C . ALA A 1 81 ? 18.613 2.474 -11.142 1.00 53.19 81 ALA A C 1
ATOM 665 O O . ALA A 1 81 ? 19.280 1.445 -11.167 1.00 53.19 81 ALA A O 1
ATOM 666 N N . GLN A 1 82 ? 17.789 2.754 -10.125 1.00 55.78 82 GLN A N 1
ATOM 667 C CA . GLN A 1 82 ? 17.653 1.928 -8.924 1.00 55.78 82 GLN A CA 1
ATOM 668 C C . GLN A 1 82 ? 16.617 0.796 -9.019 1.00 55.78 82 GLN A C 1
ATOM 670 O O . GLN A 1 82 ? 16.745 -0.158 -8.255 1.00 55.78 82 GLN A O 1
ATOM 675 N N . ARG A 1 83 ? 15.583 0.884 -9.872 1.00 61.88 83 ARG A N 1
ATOM 676 C CA . ARG A 1 83 ? 14.544 -0.162 -9.985 1.00 61.88 83 ARG A CA 1
ATOM 677 C C . ARG A 1 83 ? 14.114 -0.348 -11.432 1.00 61.88 83 ARG A C 1
ATOM 679 O O . ARG A 1 83 ? 13.713 0.614 -12.086 1.00 61.88 83 ARG A O 1
ATOM 686 N N . SER A 1 84 ? 14.182 -1.584 -11.915 1.00 69.94 84 SER A N 1
ATOM 687 C CA . SER A 1 84 ? 13.704 -1.920 -13.255 1.00 69.94 84 SER A CA 1
ATOM 688 C C . SER A 1 84 ? 12.172 -1.991 -13.282 1.00 69.94 84 SER A C 1
ATOM 690 O O . SER A 1 84 ? 11.522 -2.129 -12.241 1.00 69.94 84 SER A O 1
ATOM 692 N N . VAL A 1 85 ? 11.575 -1.865 -14.469 1.00 70.38 85 VAL A N 1
ATOM 693 C CA . VAL A 1 85 ? 10.110 -1.918 -14.616 1.00 70.38 85 VAL A CA 1
ATOM 694 C C . VAL A 1 85 ? 9.580 -3.293 -14.210 1.00 70.38 85 VAL A C 1
ATOM 696 O O . VAL A 1 85 ? 8.541 -3.385 -13.564 1.00 70.38 85 VAL A O 1
ATOM 699 N N . GLU A 1 86 ? 10.347 -4.337 -14.503 1.00 73.44 86 GLU A N 1
ATOM 700 C CA . GLU A 1 86 ? 10.068 -5.730 -14.164 1.00 73.44 86 GLU A CA 1
ATOM 701 C C . GLU A 1 86 ? 9.967 -5.918 -12.643 1.00 73.44 86 GLU A C 1
ATOM 703 O O . GLU A 1 86 ? 8.978 -6.452 -12.150 1.00 73.44 86 GLU A O 1
ATOM 708 N N . GLN A 1 87 ? 10.916 -5.368 -11.875 1.00 74.88 87 GLN A N 1
ATOM 709 C CA . GLN A 1 87 ? 10.885 -5.443 -10.408 1.00 74.88 87 GLN A CA 1
ATOM 710 C C . GLN A 1 87 ? 9.645 -4.763 -9.815 1.00 74.88 87 GLN A C 1
ATOM 712 O O . GLN A 1 87 ? 9.076 -5.237 -8.836 1.00 74.88 87 GLN A O 1
ATOM 717 N N . VAL A 1 88 ? 9.210 -3.642 -10.401 1.00 74.50 88 VAL A N 1
ATOM 718 C CA . VAL A 1 88 ? 7.988 -2.955 -9.961 1.00 74.50 88 VAL A CA 1
ATOM 719 C C . VAL A 1 88 ? 6.750 -3.806 -10.251 1.00 74.50 88 VAL A C 1
ATOM 721 O O . VAL A 1 88 ? 5.852 -3.867 -9.413 1.00 74.50 88 VAL A O 1
ATOM 724 N N . PHE A 1 89 ? 6.699 -4.475 -11.404 1.00 76.06 89 PHE A N 1
ATOM 725 C CA . PHE A 1 89 ? 5.607 -5.387 -11.748 1.00 76.06 89 PHE A CA 1
ATOM 726 C C . PHE A 1 89 ? 5.510 -6.563 -10.783 1.00 76.06 89 PHE A C 1
ATOM 728 O O . PHE A 1 89 ? 4.419 -6.851 -10.285 1.00 76.06 89 PHE A O 1
ATOM 735 N N . ASP A 1 90 ? 6.635 -7.220 -10.523 1.00 81.69 90 ASP A N 1
ATOM 736 C CA . ASP A 1 90 ? 6.672 -8.411 -9.682 1.00 81.69 90 ASP A CA 1
ATOM 737 C C . ASP A 1 90 ? 6.250 -8.083 -8.250 1.00 81.69 90 ASP A C 1
ATOM 739 O O . ASP A 1 90 ? 5.397 -8.769 -7.688 1.00 81.69 90 ASP A O 1
ATOM 743 N N . ASP A 1 91 ? 6.746 -6.978 -7.687 1.00 81.38 91 ASP A N 1
ATOM 744 C CA . ASP A 1 91 ? 6.369 -6.542 -6.341 1.00 81.38 91 ASP A CA 1
ATOM 745 C C . ASP A 1 91 ? 4.859 -6.286 -6.221 1.00 81.38 91 ASP A C 1
ATOM 747 O O . ASP A 1 91 ? 4.222 -6.744 -5.267 1.00 81.38 91 ASP A O 1
ATOM 751 N N . ILE A 1 92 ? 4.258 -5.595 -7.197 1.00 78.75 92 ILE A N 1
ATOM 752 C CA . ILE A 1 92 ? 2.820 -5.296 -7.172 1.00 78.75 92 ILE A CA 1
ATOM 753 C C . ILE A 1 92 ? 1.998 -6.579 -7.363 1.00 78.75 92 ILE A C 1
ATOM 755 O O . ILE A 1 92 ? 1.009 -6.778 -6.655 1.00 78.75 92 ILE A O 1
ATOM 759 N N . ARG A 1 93 ? 2.400 -7.479 -8.271 1.00 81.12 93 ARG A N 1
ATOM 760 C CA . ARG A 1 93 ? 1.704 -8.761 -8.485 1.00 81.12 93 ARG A CA 1
ATOM 761 C C . ARG A 1 93 ? 1.786 -9.680 -7.272 1.00 81.12 93 ARG A C 1
ATOM 763 O O . ARG A 1 93 ? 0.792 -10.331 -6.940 1.00 81.12 93 ARG A O 1
ATOM 770 N N . ASN A 1 94 ? 2.930 -9.713 -6.593 1.00 83.81 94 ASN A N 1
ATOM 771 C CA . ASN A 1 94 ? 3.115 -10.491 -5.372 1.00 83.81 94 ASN A CA 1
ATOM 772 C C . ASN A 1 94 ? 2.189 -9.987 -4.260 1.00 83.81 94 ASN A C 1
ATOM 774 O O . ASN A 1 94 ? 1.470 -10.778 -3.649 1.00 83.81 94 ASN A O 1
ATOM 778 N N . VAL A 1 95 ? 2.125 -8.666 -4.059 1.00 83.56 95 VAL A N 1
ATOM 779 C CA . VAL A 1 95 ? 1.195 -8.044 -3.102 1.00 83.56 95 VAL A CA 1
ATOM 780 C C . VAL A 1 95 ? -0.260 -8.339 -3.474 1.00 83.56 95 VAL A C 1
ATOM 782 O O . VAL A 1 95 ? -1.031 -8.775 -2.620 1.00 83.56 95 VAL A O 1
ATOM 785 N N . PHE A 1 96 ? -0.637 -8.167 -4.745 1.00 82.19 96 PHE A N 1
ATOM 786 C CA . PHE A 1 96 ? -1.998 -8.439 -5.215 1.00 82.19 96 PHE A CA 1
ATOM 787 C C . PHE A 1 96 ? -2.421 -9.893 -4.968 1.00 82.19 96 PHE A C 1
ATOM 789 O O . PHE A 1 96 ? -3.525 -10.135 -4.478 1.00 82.19 96 PHE A O 1
ATOM 796 N N . SER A 1 97 ? -1.534 -10.848 -5.255 1.00 82.56 97 SER A N 1
ATOM 797 C CA . SER A 1 97 ? -1.794 -12.281 -5.073 1.00 82.56 97 SER A CA 1
ATOM 798 C C . SER A 1 97 ? -1.989 -12.650 -3.601 1.00 82.56 97 SER A C 1
ATOM 800 O O . SER A 1 97 ? -2.837 -13.483 -3.287 1.00 82.56 97 SER A O 1
ATOM 802 N N . LYS A 1 98 ? -1.246 -12.011 -2.685 1.00 81.31 98 LYS A N 1
ATOM 803 C CA . LYS A 1 98 ? -1.421 -12.199 -1.234 1.00 81.31 98 LYS A CA 1
ATOM 804 C C . LYS A 1 98 ? -2.738 -11.629 -0.726 1.00 81.31 98 LYS A C 1
ATOM 806 O O . LYS A 1 98 ? -3.387 -12.259 0.100 1.00 81.31 98 LYS A O 1
ATOM 811 N N . LEU A 1 99 ? -3.133 -10.463 -1.233 1.00 80.38 99 LEU A N 1
ATOM 812 C CA . LEU A 1 99 ? -4.386 -9.813 -0.852 1.00 80.38 99 LEU A CA 1
ATOM 813 C C . LEU A 1 99 ? -5.620 -10.492 -1.465 1.00 80.38 99 LEU A C 1
ATOM 815 O O . LEU A 1 99 ? -6.723 -10.302 -0.965 1.00 80.38 99 LEU A O 1
ATOM 819 N N . ASN A 1 100 ? -5.450 -11.297 -2.520 1.00 77.62 100 ASN A N 1
ATOM 820 C CA . ASN A 1 100 ? -6.546 -11.990 -3.196 1.00 77.62 100 ASN A CA 1
ATOM 821 C C . ASN A 1 100 ? -6.221 -13.478 -3.449 1.00 77.62 100 ASN A C 1
ATOM 823 O O . ASN A 1 100 ? -6.110 -13.917 -4.596 1.00 77.62 100 ASN A O 1
ATOM 827 N N . PRO A 1 101 ? -6.120 -14.312 -2.397 1.00 69.56 101 PRO A N 1
ATOM 828 C CA . PRO A 1 101 ? -5.758 -15.726 -2.540 1.00 69.56 101 PRO A CA 1
ATOM 829 C C . PRO A 1 101 ? -6.809 -16.555 -3.306 1.00 69.56 101 PRO A C 1
ATOM 831 O O . PRO A 1 101 ? -6.498 -17.626 -3.826 1.00 69.56 101 PRO A O 1
ATOM 834 N N . GLY A 1 102 ? -8.055 -16.068 -3.393 1.00 63.12 102 GLY A N 1
ATOM 835 C CA . GLY A 1 102 ? -9.166 -16.718 -4.100 1.00 63.12 102 GLY A CA 1
ATOM 836 C C . GLY A 1 102 ? -9.326 -16.318 -5.570 1.00 63.12 102 GLY A C 1
ATOM 837 O O . GLY A 1 102 ? -10.077 -16.966 -6.298 1.00 63.12 102 GLY A O 1
ATOM 838 N N . SER A 1 103 ? -8.626 -15.285 -6.045 1.00 55.28 103 SER A N 1
ATOM 839 C CA . SER A 1 103 ? -8.766 -14.806 -7.419 1.00 55.28 103 SER A CA 1
ATOM 840 C C . SER A 1 103 ? -7.840 -15.554 -8.373 1.00 55.28 103 SER A C 1
ATOM 842 O O .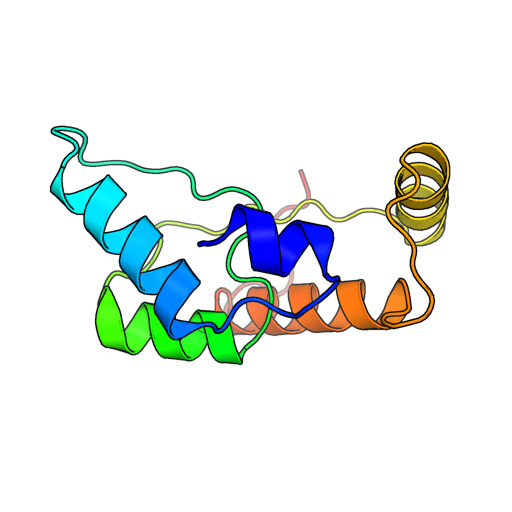 SER A 1 103 ? -6.909 -14.989 -8.947 1.00 55.28 103 SER A O 1
ATOM 844 N N . ARG A 1 104 ? -8.129 -16.834 -8.618 1.00 43.19 104 ARG A N 1
ATOM 845 C CA . ARG A 1 104 ? -7.777 -17.435 -9.912 1.00 43.19 104 ARG A CA 1
ATOM 846 C C . ARG A 1 104 ? -8.707 -16.818 -10.962 1.00 43.19 104 ARG A C 1
ATOM 848 O O . ARG A 1 104 ? -9.720 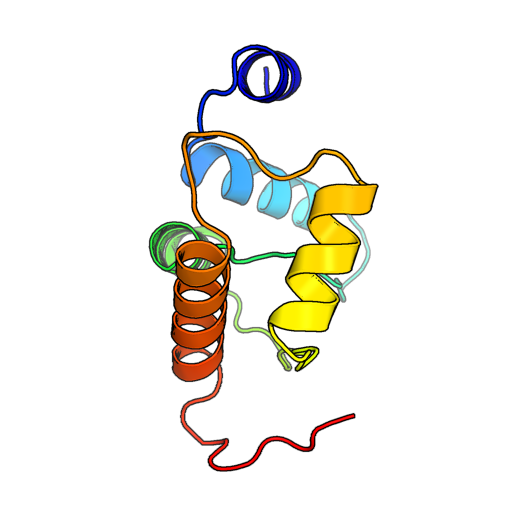-17.407 -11.311 1.00 43.19 104 ARG A O 1
ATOM 855 N N . GLY A 1 105 ? -8.391 -15.594 -11.390 1.00 46.03 105 GLY A N 1
ATOM 856 C CA . GLY A 1 105 ? -9.169 -14.833 -12.372 1.00 46.03 105 GLY A CA 1
ATOM 857 C C . GLY A 1 105 ? -10.091 -13.770 -11.772 1.00 46.03 105 GLY A C 1
ATOM 858 O O . GLY A 1 105 ? -11.286 -13.778 -12.054 1.00 46.03 105 GLY A O 1
ATOM 859 N N . ALA A 1 106 ? -9.562 -12.847 -10.956 1.00 41.53 106 ALA A N 1
ATOM 860 C CA . ALA A 1 106 ? -10.284 -11.599 -10.686 1.00 41.53 106 ALA A CA 1
ATOM 861 C C . ALA A 1 106 ? -10.604 -10.936 -12.030 1.00 41.53 106 ALA A C 1
ATOM 863 O O . ALA A 1 106 ? -9.718 -10.837 -12.878 1.00 41.53 106 ALA A O 1
ATOM 864 N N . SER A 1 107 ? -11.864 -10.539 -12.226 1.00 42.81 107 SER A N 1
ATOM 865 C CA . SER A 1 107 ? -12.316 -9.863 -13.438 1.00 42.81 107 SER A CA 1
ATOM 866 C C . SER A 1 107 ? -11.388 -8.701 -13.763 1.00 42.81 107 SER A C 1
ATOM 868 O O . SER A 1 107 ? -11.375 -7.686 -13.071 1.00 42.81 107 SER A O 1
ATOM 870 N N . THR A 1 108 ? -10.615 -8.889 -14.827 1.00 39.47 108 THR A N 1
ATOM 871 C CA . THR A 1 108 ? -9.948 -7.830 -15.567 1.00 39.47 108 THR A CA 1
ATOM 872 C C . THR A 1 108 ? -11.026 -6.826 -15.964 1.00 39.47 108 THR A C 1
ATOM 874 O O . THR A 1 108 ? -11.949 -7.185 -16.698 1.00 39.47 108 THR A O 1
ATOM 877 N N . ILE A 1 109 ? -10.959 -5.613 -15.419 1.00 39.25 109 ILE A N 1
ATOM 878 C CA . ILE A 1 109 ? -11.726 -4.469 -15.927 1.00 39.25 109 ILE A CA 1
ATOM 879 C C . ILE A 1 109 ? -10.817 -3.681 -16.859 1.00 39.25 109 ILE A C 1
ATOM 881 O O . ILE A 1 109 ? -9.637 -3.494 -16.480 1.00 39.25 109 ILE A O 1
#

Sequence (109 aa):
MIRNFKLEGKIVPSEVTVGILQQAMQQSENKKFIIDGFPRNEENLATFEKTVKVEPEFVLFFDCPEEELKRRLLSRNQINAQRSVEQVFDDIRNVFSKLNPGSRGASTI

Radius of gyration: 15.32 Å; chains: 1; bounding box: 34×33×35 Å

pLDDT: mean 76.78, std 13.27, range [39.25, 92.94]

Secondary structure (DSSP, 8-state):
-HHHHHHTTPPPPHHHHHHHHHHHHHH-S-S----TT---SHHHHHHHHHHH----S--------HHHHHHHHHHTT---TT--HHHHHHHHHHHHHHH-TT-TT----